Protein AF-A0A1V9U8N7-F1 (afdb_monomer)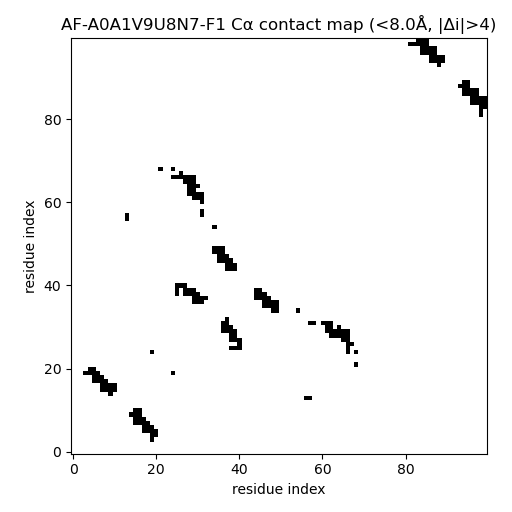

Radius of gyration: 22.14 Å; Cα contacts (8 Å, |Δi|>4): 116; chains: 1; bounding box: 30×29×74 Å

Nearest PDB structures (foldseek):
  4v96-assembly1_AK  TM=8.134E-01  e=8.395E+00  Lactococcus phage TP901-1
  4v96-assembly1_AQ  TM=8.199E-01  e=8.903E+00  Lactococcus phage TP901-1

pLDDT: mean 76.87, std 12.26, range [39.16, 92.0]

InterPro domains:
  IPR041531 Baseplate upper protein, immunoglobulin like domain [PF18667] (2-50)

Solvent-accessible surface area (backbone atoms only — not comparable to full-atom values): 6782 Å² total; per-residue (Å²): 140,79,92,74,77,65,50,78,45,72,81,51,100,88,43,73,49,76,48,62,58,75,93,72,67,60,92,32,58,35,38,58,53,98,79,28,40,36,39,56,53,94,96,44,73,48,76,49,77,68,70,97,60,90,52,70,64,54,60,74,44,47,64,72,51,74,55,77,86,68,93,81,79,70,98,61,87,68,82,64,72,82,70,60,66,42,80,42,81,76,52,102,89,44,71,43,82,40,74,115

Secondary structure (DSSP, 8-state):
-----EEEEE-SSS-EEEEE-GGG------EEETTEEEEEETTEEEEEE--SS--HHHHHTTT-------SS----------SSEEEEEEETTEEEEEE-

Organism: NCBI:txid1624

Sequence (100 aa):
TKLVPCEAEYTDNNSIVVRISRNFYMNAKPYYKYGDWYLSSGNKTIKISLGNVDDSAAKAGDGKGSSYLSHSTGYFNYPTAPSDLRAVYVNDTTERLERK

Mean predicted aligned error: 13.02 Å

Structure (mmCIF, N/CA/C/O backbone):
data_AF-A0A1V9U8N7-F1
#
_entry.id   AF-A0A1V9U8N7-F1
#
loop_
_atom_site.group_PDB
_atom_site.id
_atom_site.type_symbol
_atom_site.label_atom_id
_atom_site.label_alt_id
_atom_site.label_comp_id
_atom_site.label_asym_id
_atom_site.label_entity_id
_atom_site.label_seq_id
_atom_site.pdbx_PDB_ins_code
_atom_site.Cartn_x
_atom_site.Cartn_y
_atom_site.Cartn_z
_atom_site.occupancy
_atom_site.B_iso_or_equiv
_atom_site.auth_seq_id
_atom_site.auth_comp_id
_atom_site.auth_asym_id
_atom_site.auth_atom_id
_atom_site.pdbx_PDB_model_num
ATOM 1 N N . THR A 1 1 ? -13.717 -9.602 0.364 1.00 78.81 1 THR A N 1
ATOM 2 C CA . THR A 1 1 ? -12.322 -9.159 0.591 1.00 78.81 1 THR A CA 1
ATOM 3 C C . THR A 1 1 ? -11.378 -10.086 -0.147 1.00 78.81 1 THR A C 1
ATOM 5 O O . THR A 1 1 ? -11.670 -11.273 -0.195 1.00 78.81 1 THR A O 1
ATOM 8 N N . LYS A 1 2 ? -10.296 -9.578 -0.753 1.00 86.88 2 LYS A N 1
ATOM 9 C CA . LYS A 1 2 ? -9.282 -10.383 -1.461 1.00 86.88 2 LYS A CA 1
ATOM 10 C C . LYS A 1 2 ? -7.900 -10.052 -0.900 1.00 86.88 2 LYS A C 1
ATOM 12 O O . LYS A 1 2 ? -7.612 -8.876 -0.698 1.00 86.88 2 LYS A O 1
ATOM 17 N N . LEU A 1 3 ? -7.072 -11.069 -0.659 1.00 87.31 3 LEU A N 1
ATOM 18 C CA . LEU A 1 3 ? -5.675 -10.866 -0.276 1.00 87.31 3 LEU A CA 1
ATOM 19 C C . LEU A 1 3 ? -4.880 -10.374 -1.488 1.00 87.31 3 LEU A C 1
ATOM 21 O O . LEU A 1 3 ? -4.983 -10.938 -2.580 1.00 87.31 3 LEU A O 1
ATOM 25 N N . VAL A 1 4 ? -4.118 -9.303 -1.289 1.00 84.62 4 VAL A N 1
ATOM 26 C CA . VAL A 1 4 ? -3.251 -8.714 -2.310 1.00 84.62 4 VAL A CA 1
ATOM 27 C C . VAL A 1 4 ? -1.816 -9.094 -1.959 1.00 84.62 4 VAL A C 1
ATOM 29 O O . VAL A 1 4 ? -1.369 -8.729 -0.874 1.00 84.62 4 VAL A O 1
ATOM 32 N N . PRO A 1 5 ? -1.096 -9.822 -2.831 1.00 85.56 5 PRO A N 1
ATOM 33 C CA . PRO A 1 5 ? 0.329 -10.050 -2.642 1.00 85.56 5 PRO A CA 1
ATOM 34 C C . PRO A 1 5 ? 1.070 -8.715 -2.551 1.00 85.56 5 PRO A C 1
ATOM 36 O O . PRO A 1 5 ? 0.835 -7.813 -3.363 1.00 85.56 5 PRO A O 1
ATOM 39 N N . CYS A 1 6 ? 1.952 -8.597 -1.567 1.00 85.12 6 CYS A N 1
ATOM 40 C CA . CYS A 1 6 ? 2.735 -7.398 -1.322 1.00 85.12 6 CYS A CA 1
ATOM 41 C C . CYS A 1 6 ? 4.147 -7.758 -0.871 1.00 85.12 6 CYS A C 1
ATOM 43 O O . CYS A 1 6 ? 4.361 -8.799 -0.249 1.00 85.12 6 CYS A O 1
ATOM 45 N N . GLU A 1 7 ? 5.082 -6.855 -1.126 1.00 85.50 7 GLU A N 1
ATOM 46 C CA . GLU A 1 7 ? 6.403 -6.875 -0.510 1.00 85.50 7 GLU A CA 1
ATOM 47 C C . GLU A 1 7 ? 6.422 -5.835 0.606 1.00 85.50 7 GLU A C 1
ATOM 49 O O . GLU A 1 7 ? 5.975 -4.702 0.416 1.00 85.50 7 GLU A O 1
ATOM 54 N N . ALA A 1 8 ? 6.923 -6.229 1.769 1.00 82.88 8 ALA A N 1
ATOM 55 C CA . ALA A 1 8 ? 7.086 -5.359 2.920 1.00 82.88 8 ALA A CA 1
ATOM 56 C C . ALA A 1 8 ? 8.578 -5.212 3.219 1.00 82.88 8 ALA A C 1
ATOM 58 O O . ALA A 1 8 ? 9.273 -6.208 3.405 1.00 82.88 8 ALA A O 1
ATOM 59 N N . GLU A 1 9 ? 9.057 -3.974 3.271 1.00 81.94 9 GLU A N 1
ATOM 60 C CA . GLU A 1 9 ? 10.426 -3.641 3.656 1.00 81.94 9 GLU A CA 1
ATOM 61 C C . GLU A 1 9 ? 10.396 -2.702 4.860 1.00 81.94 9 GLU A C 1
ATOM 63 O O . GLU A 1 9 ? 9.773 -1.642 4.811 1.00 81.94 9 GLU A O 1
ATOM 68 N N . TYR A 1 10 ? 11.071 -3.089 5.938 1.00 76.69 10 TYR A N 1
ATOM 69 C CA . TYR A 1 10 ? 11.254 -2.247 7.116 1.00 76.69 10 TYR A CA 1
ATOM 70 C C . TYR A 1 10 ? 12.515 -1.414 6.911 1.00 76.69 10 TYR A C 1
ATOM 72 O O . TYR A 1 10 ? 13.623 -1.945 6.960 1.00 76.69 10 TYR A O 1
ATOM 80 N N . THR A 1 11 ? 12.347 -0.126 6.615 1.00 74.62 11 THR A N 1
ATOM 81 C CA . THR A 1 11 ? 13.478 0.769 6.317 1.00 74.62 11 THR A CA 1
ATOM 82 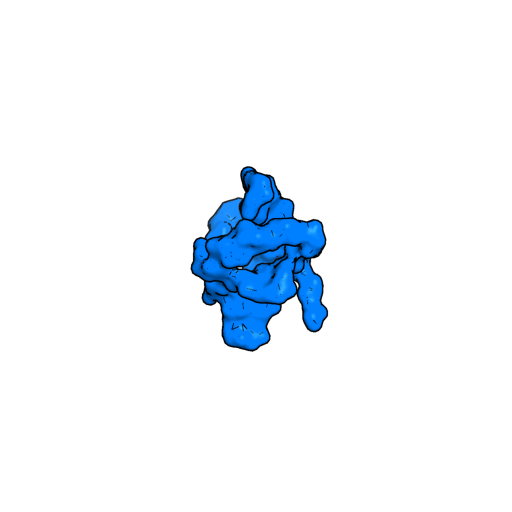C C . THR A 1 11 ? 14.164 1.267 7.584 1.00 74.62 11 THR A C 1
ATOM 84 O O . THR A 1 11 ? 15.352 1.573 7.564 1.00 74.62 11 THR A O 1
ATOM 87 N N . ASP A 1 12 ? 13.419 1.345 8.686 1.00 77.06 12 ASP A N 1
ATOM 88 C CA . ASP A 1 12 ? 13.907 1.657 10.026 1.00 77.06 12 ASP A CA 1
ATOM 89 C C . ASP A 1 12 ? 12.953 1.059 11.082 1.00 77.06 12 ASP A C 1
ATOM 91 O O . ASP A 1 12 ? 12.006 0.347 10.745 1.00 77.06 12 ASP A O 1
ATOM 95 N N . ASN A 1 13 ? 13.199 1.342 12.365 1.00 73.88 1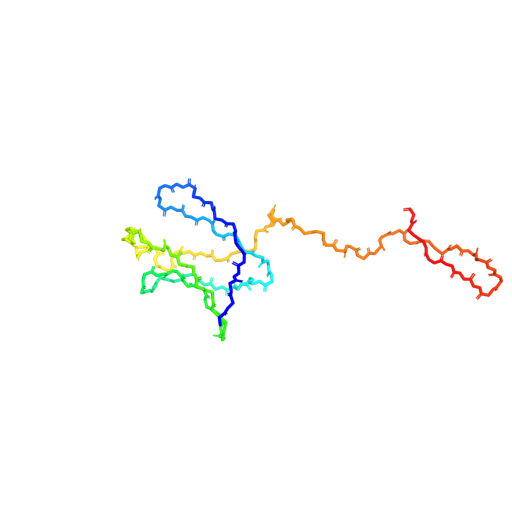3 ASN A N 1
ATOM 96 C CA . ASN A 1 13 ? 12.423 0.783 13.478 1.00 73.88 13 ASN A CA 1
ATOM 97 C C . ASN A 1 13 ? 10.943 1.214 13.505 1.00 73.88 13 ASN A C 1
ATOM 99 O O . ASN A 1 13 ? 10.149 0.572 14.184 1.00 73.88 13 ASN A O 1
ATOM 103 N N . ASN A 1 14 ? 10.576 2.288 12.803 1.00 74.50 14 ASN A N 1
ATOM 104 C CA . ASN A 1 14 ? 9.249 2.905 12.842 1.00 74.50 14 ASN A CA 1
ATOM 105 C C . ASN A 1 14 ? 8.604 3.070 11.454 1.00 74.50 14 ASN A C 1
ATOM 107 O O . ASN A 1 14 ? 7.456 3.511 11.366 1.00 74.50 14 ASN A O 1
ATOM 111 N N . SER A 1 15 ? 9.315 2.726 10.380 1.00 73.62 15 SER A N 1
ATOM 112 C CA . SER A 1 15 ? 8.871 2.921 9.002 1.00 73.62 15 SER A CA 1
ATOM 113 C C . SER A 1 15 ? 8.841 1.608 8.232 1.00 73.62 15 SER A C 1
ATOM 115 O O . SER A 1 15 ? 9.776 0.806 8.260 1.00 73.62 15 SER A O 1
ATOM 117 N N . ILE A 1 16 ? 7.766 1.425 7.472 1.00 75.75 16 ILE A N 1
ATOM 118 C CA . ILE A 1 16 ? 7.581 0.306 6.555 1.00 75.75 16 ILE A CA 1
ATOM 119 C C . ILE A 1 16 ? 7.223 0.837 5.171 1.00 75.75 16 ILE A C 1
ATOM 121 O O . ILE A 1 16 ? 6.386 1.728 5.017 1.00 75.75 16 ILE A O 1
ATOM 125 N N . VAL A 1 17 ? 7.830 0.252 4.148 1.00 82.25 17 VAL A N 1
ATOM 126 C CA . VAL A 1 17 ? 7.462 0.441 2.750 1.00 82.25 17 VAL A CA 1
ATOM 127 C C . VAL A 1 17 ? 6.712 -0.803 2.295 1.00 82.25 17 VAL A C 1
ATOM 129 O O . VAL A 1 17 ? 7.273 -1.895 2.234 1.00 82.25 17 VAL A O 1
ATOM 132 N N . VAL A 1 18 ? 5.432 -0.635 1.962 1.00 83.94 18 VAL A N 1
ATOM 133 C CA . VAL A 1 18 ? 4.588 -1.705 1.416 1.00 83.94 18 VAL A CA 1
ATOM 134 C C . VAL A 1 18 ? 4.432 -1.497 -0.084 1.00 83.94 18 VAL A C 1
ATOM 136 O O . VAL A 1 18 ? 3.828 -0.519 -0.529 1.00 83.94 18 VAL A O 1
ATOM 139 N N . ARG A 1 19 ? 4.967 -2.426 -0.877 1.00 86.62 19 ARG A N 1
ATOM 140 C CA . ARG A 1 19 ? 4.861 -2.425 -2.339 1.00 86.62 19 ARG A CA 1
ATOM 141 C C . ARG A 1 19 ? 3.768 -3.393 -2.765 1.00 86.62 19 ARG A C 1
ATOM 143 O O . ARG A 1 19 ? 3.776 -4.565 -2.401 1.00 86.62 19 ARG A O 1
ATOM 150 N N . ILE A 1 20 ? 2.824 -2.895 -3.554 1.00 83.81 20 ILE A N 1
ATOM 151 C CA . ILE A 1 20 ? 1.710 -3.663 -4.118 1.00 83.81 20 ILE A CA 1
ATOM 152 C C . ILE A 1 20 ? 1.730 -3.552 -5.640 1.00 83.81 20 ILE A C 1
ATOM 154 O O . ILE A 1 20 ? 2.236 -2.575 -6.195 1.00 83.81 20 ILE A O 1
ATOM 158 N N . SER A 1 21 ? 1.150 -4.535 -6.331 1.00 82.88 21 SER A N 1
ATOM 159 C CA . SER A 1 21 ? 1.029 -4.476 -7.792 1.00 82.88 21 SER A CA 1
ATOM 160 C C . SER A 1 21 ? 0.296 -3.205 -8.238 1.00 82.88 21 SER A C 1
ATOM 162 O O . SER A 1 21 ? -0.715 -2.813 -7.649 1.00 82.88 21 SER A O 1
ATOM 164 N N . ARG A 1 22 ? 0.767 -2.598 -9.336 1.00 78.50 22 ARG A N 1
ATOM 165 C CA . ARG A 1 22 ? 0.209 -1.366 -9.921 1.00 78.50 22 ARG A CA 1
ATOM 166 C C . ARG A 1 22 ? -1.287 -1.459 -10.235 1.00 78.50 22 ARG A C 1
ATOM 168 O O . ARG A 1 22 ? -1.971 -0.443 -10.207 1.00 78.50 22 ARG A O 1
ATOM 175 N N . ASN A 1 23 ? -1.812 -2.664 -10.462 1.00 82.94 23 ASN A N 1
ATOM 176 C CA . ASN A 1 23 ? -3.247 -2.901 -10.666 1.00 82.94 23 ASN A CA 1
ATOM 177 C C . ASN A 1 23 ? -4.109 -2.496 -9.455 1.00 82.94 23 ASN A C 1
ATOM 179 O O . ASN A 1 23 ? -5.314 -2.293 -9.594 1.00 82.94 23 ASN A O 1
ATOM 183 N N . PHE A 1 24 ? -3.496 -2.374 -8.277 1.00 82.44 24 PHE A N 1
ATOM 184 C CA . PHE A 1 24 ? -4.125 -1.945 -7.030 1.00 82.44 24 PHE A CA 1
ATOM 185 C C . PHE A 1 24 ? -3.755 -0.508 -6.640 1.00 82.44 24 PHE A C 1
ATOM 187 O O . PHE A 1 24 ? -4.090 -0.072 -5.540 1.00 82.44 24 PHE A O 1
ATOM 194 N N . TYR A 1 25 ? -3.072 0.236 -7.519 1.00 83.06 25 TYR A N 1
ATOM 195 C CA . TYR A 1 25 ? -2.734 1.630 -7.257 1.00 83.06 25 TYR A CA 1
ATOM 196 C C . TYR A 1 25 ? -3.999 2.466 -7.037 1.00 83.06 25 TYR A C 1
ATOM 198 O O . TYR A 1 25 ? -4.958 2.407 -7.809 1.00 83.06 25 TYR A O 1
ATOM 206 N N . MET A 1 26 ? -3.968 3.279 -5.987 1.00 82.94 26 MET A N 1
ATOM 207 C CA . MET A 1 26 ? -4.967 4.297 -5.697 1.00 82.94 26 MET A CA 1
ATOM 208 C C . MET A 1 26 ? -4.237 5.593 -5.397 1.00 82.94 26 MET A C 1
ATOM 210 O O . MET A 1 26 ? -3.299 5.587 -4.609 1.00 82.94 26 MET A O 1
ATOM 214 N N . ASN A 1 27 ? -4.679 6.691 -6.005 1.00 83.12 27 ASN A N 1
ATOM 215 C CA . ASN A 1 27 ? -4.193 8.021 -5.668 1.00 83.12 27 ASN A CA 1
ATOM 216 C C . ASN A 1 27 ? -4.968 8.536 -4.448 1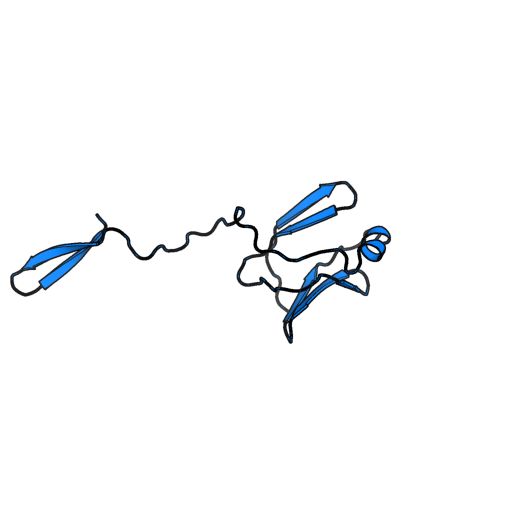.00 83.12 27 ASN A C 1
ATOM 218 O O . ASN A 1 27 ? -5.999 9.193 -4.593 1.00 83.12 27 ASN A O 1
ATOM 222 N N . ALA A 1 28 ? -4.529 8.150 -3.253 1.00 83.00 28 ALA A N 1
ATOM 223 C CA . ALA A 1 28 ? -5.176 8.519 -2.002 1.00 83.00 28 ALA A CA 1
ATOM 224 C C . ALA A 1 28 ? -4.142 8.733 -0.892 1.00 83.00 28 ALA A C 1
ATOM 226 O O . ALA A 1 28 ? -3.003 8.275 -0.965 1.00 83.00 28 ALA A O 1
ATOM 227 N N . LYS A 1 29 ? -4.535 9.440 0.166 1.00 83.00 29 LYS A N 1
ATOM 228 C CA . LYS A 1 29 ? -3.695 9.536 1.361 1.00 83.00 29 LYS A CA 1
ATOM 229 C C . LYS A 1 29 ? -3.956 8.324 2.254 1.00 83.00 29 LYS A C 1
ATOM 231 O O . LYS A 1 29 ? -5.127 8.031 2.513 1.00 83.00 29 LYS A O 1
ATOM 236 N N . PRO A 1 30 ? -2.911 7.613 2.710 1.00 84.56 30 PRO A N 1
ATOM 237 C CA . PRO A 1 30 ? -3.086 6.589 3.720 1.00 84.56 30 PRO A CA 1
ATOM 238 C C . PRO A 1 30 ? -3.545 7.227 5.036 1.00 84.56 30 PRO A C 1
ATOM 240 O O . PRO A 1 30 ? -3.096 8.319 5.391 1.00 84.56 30 PRO A O 1
ATOM 243 N N . TYR A 1 31 ? -4.436 6.544 5.746 1.00 85.12 31 TYR A N 1
ATOM 244 C CA . TYR A 1 31 ? -4.940 6.967 7.051 1.00 85.12 31 TYR A CA 1
ATOM 245 C C . TYR A 1 31 ? -4.967 5.800 8.034 1.00 85.12 31 TYR A C 1
ATOM 247 O O . TYR A 1 31 ? -5.122 4.639 7.644 1.00 85.12 31 TYR A O 1
ATOM 255 N N . TYR A 1 32 ? -4.813 6.121 9.311 1.00 85.38 32 TYR A N 1
ATOM 256 C CA . TYR A 1 32 ? -4.757 5.155 10.394 1.00 85.38 32 TYR A CA 1
ATOM 257 C C . TYR A 1 32 ? -6.122 5.017 11.069 1.00 85.38 32 TYR A C 1
ATOM 259 O O . TYR A 1 32 ? -6.761 6.010 11.417 1.00 85.38 32 TYR A O 1
ATOM 267 N N . LYS A 1 33 ? -6.605 3.787 11.268 1.00 85.31 33 LYS A N 1
ATOM 268 C CA . LYS A 1 33 ? -7.877 3.555 11.969 1.00 85.31 33 LYS A CA 1
ATOM 269 C C . LYS A 1 33 ? -7.910 2.173 12.614 1.00 85.31 33 LYS A C 1
ATOM 271 O O . LYS A 1 33 ? -7.518 1.200 11.996 1.00 85.31 33 LYS A O 1
ATOM 276 N N . TYR A 1 34 ? -8.444 2.047 13.826 1.00 86.19 34 TYR A N 1
ATOM 277 C CA . TYR A 1 34 ? -8.732 0.739 14.445 1.00 86.19 34 TYR A CA 1
ATOM 278 C C . TYR A 1 34 ? -7.577 -0.294 14.414 1.00 86.19 34 TYR A C 1
ATOM 280 O O . TYR A 1 34 ? -7.841 -1.473 14.198 1.00 86.19 34 TYR A O 1
ATOM 288 N N . GLY A 1 35 ? -6.316 0.114 14.599 1.00 84.38 35 GLY A N 1
ATOM 289 C CA . GLY A 1 35 ? -5.188 -0.833 14.609 1.00 84.38 35 GLY A CA 1
ATOM 290 C C . GLY A 1 35 ? -4.526 -1.092 13.245 1.00 84.38 35 GLY A C 1
ATOM 291 O O . GLY A 1 35 ? -3.559 -1.843 13.167 1.00 84.38 35 GLY A O 1
ATOM 292 N N . ASP A 1 36 ? -5.044 -0.515 12.157 1.00 88.31 36 ASP A N 1
ATOM 293 C CA . ASP A 1 36 ? -4.602 -0.812 10.791 1.00 88.31 36 ASP A CA 1
ATOM 294 C C . ASP A 1 36 ? -4.404 0.473 9.961 1.00 88.31 36 ASP A C 1
ATOM 296 O O . ASP A 1 36 ? -5.011 1.521 10.215 1.00 88.31 36 ASP A O 1
ATOM 300 N N . TRP A 1 37 ? -3.606 0.364 8.896 1.00 87.56 37 TRP A N 1
ATOM 301 C CA . TRP A 1 37 ? -3.505 1.387 7.855 1.00 87.56 37 TRP A CA 1
ATOM 302 C C . TRP A 1 37 ? -4.499 1.129 6.730 1.00 87.56 37 TRP A C 1
ATOM 304 O O . TRP A 1 37 ? -4.709 -0.007 6.302 1.00 87.56 37 TRP A O 1
ATOM 314 N N . TYR A 1 38 ? -5.066 2.202 6.194 1.00 89.38 38 TYR A N 1
ATOM 315 C CA . TYR A 1 38 ? -6.024 2.143 5.102 1.00 89.38 38 TYR A CA 1
ATOM 316 C C . TYR A 1 38 ? -5.639 3.097 3.988 1.00 89.38 38 TYR A C 1
ATOM 318 O O . TYR A 1 38 ? -5.149 4.196 4.227 1.00 89.38 38 TYR A O 1
ATOM 326 N N . LEU A 1 39 ? -5.945 2.693 2.763 1.00 89.50 39 LEU A N 1
ATOM 327 C CA . LEU A 1 39 ? -5.905 3.536 1.580 1.00 89.50 39 LEU A CA 1
ATOM 328 C C . LEU A 1 39 ? -7.255 3.403 0.879 1.00 89.50 39 LEU A C 1
ATOM 330 O O . LEU A 1 39 ? -7.595 2.309 0.429 1.00 89.50 39 LEU A O 1
ATOM 334 N N . SER A 1 40 ? -8.029 4.486 0.805 1.00 88.69 40 SER A N 1
ATOM 335 C CA . SER A 1 40 ? -9.391 4.457 0.254 1.00 88.69 40 SER A CA 1
ATOM 336 C C . SER A 1 40 ? -9.568 5.469 -0.872 1.00 88.69 40 SER A C 1
ATOM 338 O O . SER A 1 40 ? -9.163 6.622 -0.748 1.00 88.69 40 SER A O 1
ATOM 340 N N . SER A 1 41 ? -10.208 5.045 -1.961 1.00 85.88 41 SER A N 1
ATOM 341 C CA . SER A 1 41 ? -10.593 5.895 -3.088 1.00 85.88 41 SER A CA 1
ATOM 342 C C . SER A 1 41 ? -11.953 5.447 -3.628 1.00 85.88 41 SER A C 1
ATOM 344 O O . SER A 1 41 ? -12.098 4.333 -4.138 1.00 85.88 41 SER A O 1
ATOM 346 N N . GLY A 1 42 ? -12.972 6.298 -3.477 1.00 87.19 42 GLY A N 1
ATOM 347 C CA . GLY A 1 42 ? -14.353 5.960 -3.828 1.00 87.19 42 GLY A CA 1
ATOM 348 C C . GLY A 1 42 ? -14.848 4.724 -3.070 1.00 87.19 42 GLY A C 1
ATOM 349 O O . GLY A 1 42 ? -14.881 4.713 -1.844 1.00 87.19 42 GLY A O 1
ATOM 350 N N . ASN A 1 43 ? -15.216 3.674 -3.807 1.00 88.69 43 ASN A N 1
ATOM 351 C CA . ASN A 1 43 ? -15.694 2.397 -3.265 1.00 88.69 43 ASN A CA 1
ATOM 352 C 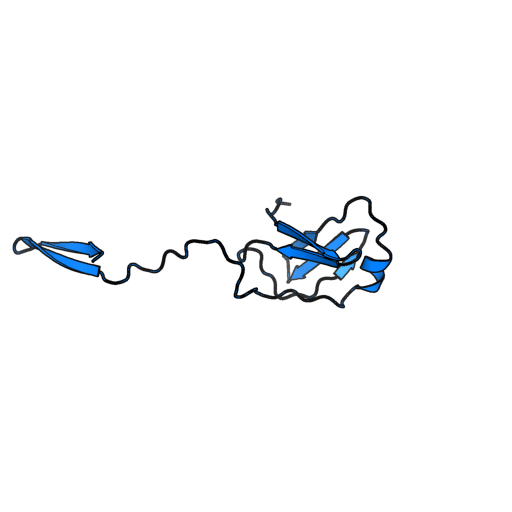C . ASN A 1 43 ? -14.586 1.344 -3.057 1.00 88.69 43 ASN A C 1
ATOM 354 O O . ASN A 1 43 ? -14.892 0.193 -2.741 1.00 88.69 43 ASN A O 1
ATOM 358 N N . LYS A 1 44 ? -13.313 1.700 -3.272 1.00 88.69 44 LYS A N 1
ATOM 359 C CA . LYS A 1 44 ? -12.168 0.796 -3.116 1.00 88.69 44 LYS A CA 1
ATOM 360 C C . LYS A 1 44 ? -11.388 1.148 -1.858 1.00 88.69 44 LYS A C 1
ATOM 362 O O . LYS A 1 44 ? -11.054 2.311 -1.645 1.00 88.69 44 LYS A O 1
ATOM 367 N N . THR A 1 45 ? -11.040 0.128 -1.080 1.00 91.75 45 THR A N 1
ATOM 368 C CA . THR A 1 45 ? -10.207 0.261 0.117 1.00 91.75 45 THR A CA 1
ATOM 369 C C . THR A 1 45 ? -9.187 -0.866 0.161 1.00 91.75 45 THR A C 1
ATOM 371 O O . THR A 1 45 ? -9.536 -2.036 -0.003 1.00 91.75 45 THR A O 1
ATOM 374 N N . ILE A 1 46 ? -7.930 -0.514 0.414 1.00 90.25 46 ILE A N 1
ATOM 375 C CA . ILE A 1 46 ? -6.874 -1.445 0.803 1.00 90.25 46 ILE A CA 1
ATOM 376 C C . ILE A 1 46 ? -6.646 -1.269 2.294 1.00 90.25 46 ILE A C 1
ATOM 378 O O . ILE A 1 46 ? -6.510 -0.146 2.773 1.00 90.25 46 ILE A O 1
ATOM 382 N N . LYS A 1 47 ? -6.602 -2.393 3.004 1.00 92.00 47 LYS A N 1
ATOM 383 C CA . LYS A 1 47 ? -6.226 -2.465 4.410 1.00 92.00 47 LYS A CA 1
ATOM 384 C C . LYS A 1 47 ? -4.849 -3.106 4.507 1.00 92.00 47 LYS A C 1
ATOM 386 O O . LYS A 1 47 ? -4.641 -4.180 3.946 1.00 92.00 47 LYS A O 1
ATOM 391 N N . ILE A 1 48 ? -3.943 -2.454 5.216 1.00 88.38 48 ILE A N 1
ATOM 392 C CA . ILE A 1 48 ? -2.617 -2.958 5.556 1.00 88.38 48 ILE A CA 1
ATOM 393 C C . ILE A 1 48 ? -2.655 -3.239 7.050 1.00 88.38 48 ILE A C 1
ATOM 395 O O . ILE A 1 48 ? -2.688 -2.314 7.864 1.00 88.38 48 ILE A O 1
ATOM 399 N N . SER A 1 49 ? -2.705 -4.525 7.391 1.00 88.06 49 SER A N 1
ATOM 400 C CA . SER A 1 49 ? -2.728 -4.935 8.787 1.00 88.06 49 SER A CA 1
ATOM 401 C C . SER A 1 49 ? -1.331 -5.007 9.364 1.00 88.06 49 SER A C 1
ATOM 403 O O . SER A 1 49 ? -0.465 -5.676 8.809 1.00 88.06 49 SER A O 1
ATOM 405 N N . LEU A 1 50 ? -1.138 -4.316 10.486 1.00 77.31 50 LEU A N 1
ATOM 406 C CA . LEU A 1 50 ? 0.144 -4.254 11.184 1.00 77.31 50 LEU A CA 1
ATOM 407 C C . LEU A 1 50 ? 0.374 -5.463 12.103 1.00 77.31 50 LEU A C 1
ATOM 409 O O . LEU A 1 50 ? 1.503 -5.729 12.505 1.00 77.31 50 LEU A O 1
ATOM 413 N N . GLY A 1 51 ? -0.683 -6.220 12.409 1.00 79.94 51 GLY A N 1
ATOM 414 C CA . GLY A 1 51 ? -0.618 -7.308 13.380 1.00 79.94 51 GLY A CA 1
ATOM 415 C C . GLY A 1 51 ? -0.509 -6.771 14.807 1.00 79.94 51 GLY A C 1
ATOM 416 O O . GLY A 1 51 ? -1.053 -5.715 15.117 1.00 79.94 51 GLY A O 1
ATOM 417 N N . ASN A 1 52 ? 0.163 -7.515 15.686 1.00 79.88 52 ASN A N 1
ATOM 418 C CA . ASN A 1 52 ? 0.339 -7.121 17.082 1.00 79.88 52 ASN A CA 1
ATOM 419 C C . ASN A 1 52 ? 1.644 -6.328 17.253 1.00 79.88 52 ASN A C 1
ATOM 421 O O . ASN A 1 52 ? 2.692 -6.911 17.534 1.00 79.88 52 ASN A O 1
ATOM 425 N N . VAL A 1 53 ? 1.577 -5.016 17.039 1.00 76.69 53 VAL A N 1
ATOM 426 C CA . VAL A 1 53 ? 2.700 -4.078 17.194 1.00 76.69 53 VAL A CA 1
ATOM 427 C C . VAL A 1 53 ? 2.274 -2.882 18.047 1.00 76.69 53 VAL A C 1
ATOM 429 O O . VAL A 1 53 ? 1.086 -2.570 18.110 1.00 76.69 53 VAL A O 1
ATOM 432 N N . ASP A 1 54 ? 3.232 -2.203 18.685 1.00 79.06 54 ASP A N 1
ATOM 433 C CA . ASP A 1 54 ? 2.981 -0.886 19.284 1.00 79.06 54 ASP A CA 1
ATOM 434 C C . ASP A 1 54 ? 2.704 0.123 18.162 1.00 79.06 54 ASP A C 1
ATOM 436 O O . ASP A 1 54 ? 3.584 0.481 17.377 1.00 79.06 54 ASP A O 1
ATOM 440 N N . ASP A 1 55 ? 1.448 0.545 18.059 1.00 76.56 55 ASP A N 1
ATOM 441 C CA . ASP A 1 55 ? 0.946 1.394 16.988 1.00 76.56 55 ASP A CA 1
ATOM 442 C C . ASP A 1 55 ? 0.989 2.893 17.319 1.00 76.56 55 ASP A C 1
ATOM 444 O O . ASP A 1 55 ? 0.510 3.719 16.534 1.00 76.56 55 ASP A O 1
ATOM 448 N N . SER A 1 56 ? 1.598 3.274 18.446 1.00 78.88 56 SER A N 1
ATOM 449 C CA . SER A 1 56 ? 1.671 4.666 18.903 1.00 78.88 56 SER A CA 1
ATOM 450 C C . SER A 1 56 ? 2.301 5.584 17.848 1.00 78.88 56 SER A C 1
ATOM 452 O O . SER A 1 56 ? 1.802 6.683 17.583 1.00 78.88 56 SER A O 1
ATOM 454 N N . ALA A 1 57 ? 3.360 5.110 17.183 1.00 71.31 57 ALA A N 1
ATOM 455 C CA . ALA A 1 57 ? 4.014 5.827 16.090 1.00 71.31 57 ALA A CA 1
ATOM 456 C C . ALA A 1 57 ? 3.145 5.875 14.820 1.00 71.31 57 ALA A C 1
ATOM 458 O O . ALA A 1 57 ? 3.068 6.918 14.166 1.00 71.31 57 ALA A O 1
ATOM 459 N N . ALA A 1 58 ? 2.434 4.787 14.502 1.00 69.62 58 ALA A N 1
ATOM 460 C CA . ALA A 1 58 ? 1.523 4.738 13.359 1.00 69.62 58 ALA A CA 1
ATOM 461 C C . ALA A 1 58 ? 0.385 5.759 13.513 1.00 69.62 58 ALA A C 1
ATOM 463 O O . ALA A 1 58 ? 0.100 6.527 12.594 1.00 69.62 58 ALA A O 1
ATOM 464 N N . LYS A 1 59 ? -0.180 5.864 14.719 1.00 76.19 59 LYS A N 1
ATOM 465 C CA . LYS A 1 59 ? -1.192 6.867 15.064 1.00 76.19 59 LYS A CA 1
ATOM 466 C C . LYS A 1 59 ? -0.675 8.302 14.916 1.00 76.19 59 LYS A C 1
ATOM 468 O O . LYS A 1 59 ? -1.403 9.167 14.438 1.00 76.19 59 LYS A O 1
ATOM 473 N N . ALA A 1 60 ? 0.581 8.566 15.280 1.00 76.81 60 ALA A N 1
ATOM 474 C CA . ALA A 1 60 ? 1.205 9.885 15.115 1.00 76.81 60 ALA A CA 1
ATOM 475 C C . ALA A 1 60 ? 1.499 10.253 13.643 1.00 76.81 60 ALA A C 1
ATOM 477 O O . ALA A 1 60 ? 1.639 11.440 13.304 1.00 76.81 60 ALA A O 1
ATOM 478 N N . GLY A 1 61 ? 1.610 9.239 12.780 1.00 70.25 61 GLY A N 1
ATOM 479 C CA . GLY A 1 61 ? 1.807 9.352 11.337 1.00 70.25 61 GLY A CA 1
ATOM 480 C C . GLY A 1 61 ? 0.519 9.504 10.523 1.00 70.25 61 GLY A C 1
ATOM 481 O O . GLY A 1 61 ? 0.605 9.647 9.302 1.00 70.25 61 GLY A O 1
ATOM 482 N N . ASP A 1 62 ? -0.660 9.461 11.155 1.00 75.94 62 ASP A N 1
ATOM 483 C CA . ASP A 1 62 ? -1.948 9.520 10.457 1.00 75.94 62 ASP A CA 1
ATOM 484 C C . ASP A 1 62 ? -2.041 10.744 9.529 1.00 75.94 62 ASP A C 1
ATOM 486 O O . ASP A 1 62 ? -1.708 11.872 9.900 1.00 75.94 62 ASP A O 1
ATOM 490 N N . GLY A 1 63 ? -2.434 10.504 8.276 1.00 66.06 63 GLY A N 1
ATOM 491 C CA . GLY A 1 63 ? -2.546 11.524 7.233 1.00 66.06 63 GLY A CA 1
ATOM 492 C C . GLY A 1 63 ? -1.225 12.114 6.712 1.00 66.06 63 GLY A C 1
ATOM 493 O O . GLY A 1 63 ? -1.271 12.945 5.800 1.00 66.06 63 GLY A O 1
ATOM 494 N N . LYS A 1 64 ? -0.059 11.702 7.237 1.00 69.81 64 LYS A N 1
ATOM 495 C CA . LYS A 1 64 ? 1.269 12.217 6.833 1.00 69.81 64 LYS A CA 1
ATOM 496 C C . LYS A 1 64 ? 1.945 11.409 5.719 1.00 69.81 64 LYS A C 1
ATOM 498 O O . LYS A 1 64 ? 2.978 11.829 5.207 1.00 69.81 64 LYS A O 1
ATOM 503 N N . GLY A 1 65 ? 1.372 10.272 5.324 1.00 68.56 65 GLY A N 1
ATOM 504 C CA . GLY A 1 65 ? 1.879 9.445 4.228 1.00 68.56 65 GLY A CA 1
ATOM 505 C C . GLY A 1 65 ? 1.362 9.865 2.849 1.00 68.56 65 GLY A C 1
ATOM 506 O O . GLY A 1 65 ? 0.481 10.713 2.702 1.00 68.56 65 GLY A O 1
ATOM 507 N N . SER A 1 66 ? 1.900 9.248 1.800 1.00 66.19 66 SER A N 1
ATOM 508 C CA . SER A 1 66 ? 1.423 9.417 0.424 1.00 66.19 66 SER A CA 1
ATOM 509 C C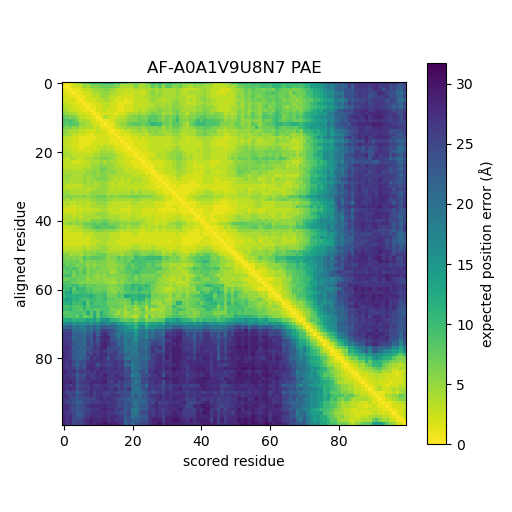 . SER A 1 66 ? 1.584 8.119 -0.355 1.00 66.19 66 SER A C 1
ATOM 511 O O . SER A 1 66 ? 2.600 7.440 -0.232 1.00 66.19 66 SER A O 1
ATOM 513 N N . SER A 1 67 ? 0.592 7.776 -1.174 1.00 67.56 67 SER A N 1
ATOM 514 C CA . SER A 1 67 ? 0.729 6.725 -2.183 1.00 67.56 67 SER A CA 1
ATOM 515 C C . SER A 1 67 ? 1.321 7.315 -3.461 1.00 67.56 67 SER A C 1
ATOM 517 O O . SER A 1 67 ? 0.816 8.324 -3.956 1.00 67.56 67 SER A O 1
ATOM 519 N N . TYR A 1 68 ? 2.323 6.671 -4.049 1.00 68.06 68 TYR A N 1
ATOM 520 C CA . TYR A 1 68 ? 2.893 7.094 -5.327 1.00 68.06 68 TYR A CA 1
ATOM 521 C C . TYR A 1 68 ? 3.193 5.891 -6.221 1.00 68.06 68 TYR A C 1
ATOM 523 O O . TYR A 1 68 ? 3.356 4.765 -5.753 1.00 68.06 68 TYR A O 1
ATOM 531 N N . LEU A 1 69 ? 3.247 6.131 -7.531 1.00 69.81 69 LEU A N 1
ATOM 532 C CA . LEU A 1 69 ? 3.752 5.152 -8.484 1.00 69.81 69 LEU A CA 1
ATOM 533 C C . LEU A 1 69 ? 5.279 5.213 -8.461 1.00 69.81 69 LEU A C 1
ATOM 535 O O . LEU A 1 69 ? 5.868 6.212 -8.867 1.00 69.81 69 LEU A O 1
ATOM 539 N N . SER A 1 70 ? 5.922 4.158 -7.966 1.00 63.12 70 SER A N 1
ATOM 540 C CA . SER A 1 70 ? 7.373 4.020 -8.079 1.00 63.12 70 SER A CA 1
ATOM 541 C C . SER A 1 70 ? 7.746 3.758 -9.541 1.00 63.12 70 SER A C 1
ATOM 543 O O . SER A 1 70 ? 7.239 2.818 -10.154 1.00 63.12 70 SER A O 1
ATOM 545 N N . HIS A 1 71 ? 8.628 4.589 -10.103 1.00 57.12 71 HIS A N 1
ATOM 546 C CA . HIS A 1 71 ? 9.118 4.450 -11.480 1.00 57.12 71 HIS A CA 1
ATOM 547 C C . HIS A 1 71 ? 10.137 3.308 -11.644 1.00 57.12 71 HIS A C 1
ATOM 549 O O . HIS A 1 71 ? 10.444 2.934 -12.771 1.00 57.12 71 HIS A O 1
ATOM 555 N N . SER A 1 72 ? 10.665 2.759 -10.543 1.00 50.78 72 SER A N 1
ATOM 556 C CA . SER A 1 72 ? 11.834 1.868 -10.549 1.00 50.78 72 SER A CA 1
ATOM 557 C C . SER A 1 72 ? 11.583 0.453 -10.024 1.00 50.78 72 SER A C 1
ATOM 559 O O . SER A 1 72 ? 12.441 -0.409 -10.186 1.00 50.78 72 SER A O 1
ATOM 561 N N . THR A 1 73 ? 10.423 0.164 -9.428 1.00 46.78 73 THR A N 1
ATOM 562 C CA . THR A 1 73 ? 10.119 -1.171 -8.882 1.00 46.78 73 THR A CA 1
ATOM 563 C C . THR A 1 7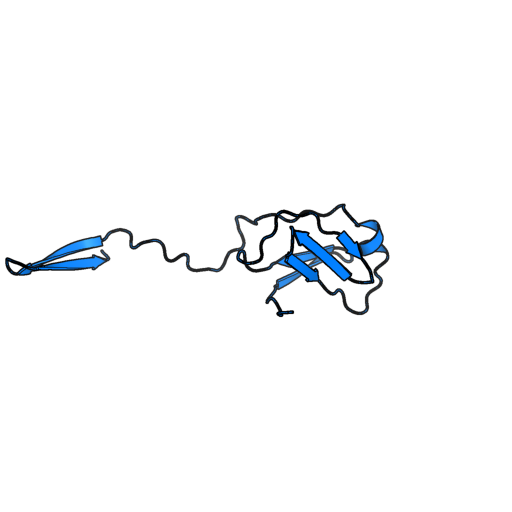3 ? 8.958 -1.792 -9.639 1.00 46.78 73 THR A C 1
ATOM 565 O O . THR A 1 73 ? 7.797 -1.678 -9.246 1.00 46.78 73 THR A O 1
ATOM 568 N N . GLY A 1 74 ? 9.275 -2.420 -10.765 1.00 39.16 74 GLY A N 1
ATOM 569 C CA . GLY A 1 74 ? 8.301 -3.121 -11.585 1.00 39.16 74 GLY A CA 1
ATOM 570 C C . GLY A 1 74 ? 8.938 -4.311 -12.276 1.00 39.16 74 GLY A C 1
ATOM 571 O O . GLY A 1 74 ? 9.296 -4.221 -13.444 1.00 39.16 74 GLY A O 1
ATOM 572 N N . TYR A 1 75 ? 9.043 -5.438 -11.572 1.00 52.12 75 TYR A N 1
ATOM 573 C CA . TYR A 1 75 ? 9.179 -6.730 -12.234 1.00 52.12 75 TYR A CA 1
ATOM 574 C C . TYR A 1 75 ? 7.834 -7.075 -12.872 1.00 52.12 75 TYR A C 1
ATOM 576 O O . TYR A 1 75 ? 7.000 -7.721 -12.256 1.00 52.12 75 TYR A O 1
ATOM 584 N N . PHE A 1 76 ? 7.604 -6.602 -14.094 1.00 44.72 76 PHE A N 1
ATOM 585 C CA . PHE A 1 76 ? 6.624 -7.174 -15.008 1.00 44.72 76 PHE A CA 1
ATOM 586 C C . PHE A 1 76 ? 7.139 -6.969 -16.426 1.00 44.72 76 PHE A C 1
ATOM 588 O O . PHE A 1 76 ? 7.381 -5.838 -16.844 1.00 44.72 76 PHE A O 1
ATOM 595 N N . ASN A 1 77 ? 7.259 -8.078 -17.160 1.00 42.69 77 ASN A N 1
ATOM 596 C CA . ASN A 1 77 ? 7.133 -8.095 -18.610 1.00 42.69 77 ASN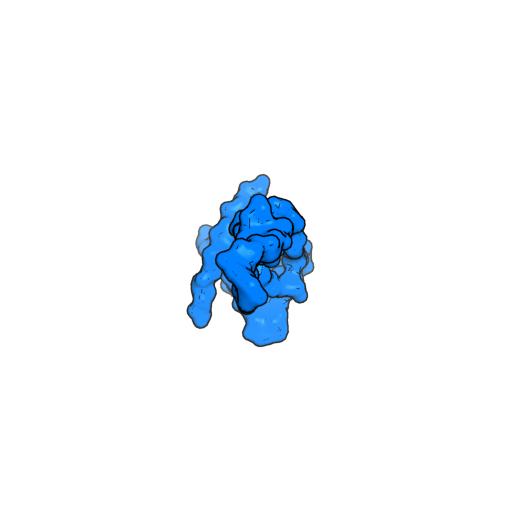 A CA 1
ATOM 597 C C . ASN A 1 77 ? 5.917 -7.236 -18.977 1.00 42.69 77 ASN A C 1
ATOM 599 O O . ASN A 1 77 ? 4.784 -7.709 -18.930 1.00 42.69 77 ASN A O 1
ATOM 603 N N . TYR A 1 78 ? 6.130 -5.969 -19.320 1.00 40.69 78 TYR A N 1
ATOM 604 C CA . TYR A 1 78 ? 5.235 -5.319 -20.254 1.00 40.69 78 TYR A CA 1
ATOM 605 C C . TYR A 1 78 ? 5.378 -6.169 -21.520 1.00 40.69 78 TYR A C 1
ATOM 607 O O . TYR A 1 78 ? 6.506 -6.291 -22.008 1.00 40.69 78 TYR A O 1
ATOM 615 N N . PRO A 1 79 ? 4.328 -6.823 -22.045 1.00 46.78 79 PRO A N 1
ATOM 616 C CA . PRO A 1 79 ? 4.373 -7.212 -23.437 1.00 46.78 79 PRO A CA 1
ATOM 617 C C . PRO A 1 79 ? 4.464 -5.883 -24.184 1.00 46.78 79 PRO A C 1
ATOM 619 O O . PRO A 1 79 ? 3.462 -5.201 -24.397 1.00 46.78 79 PRO A O 1
ATOM 622 N N . THR A 1 80 ? 5.683 -5.436 -24.481 1.00 54.44 80 THR A N 1
ATOM 623 C CA . THR A 1 80 ? 5.877 -4.407 -25.485 1.00 54.44 80 THR A CA 1
ATOM 624 C C . THR A 1 80 ? 5.241 -4.979 -26.737 1.00 54.44 80 THR A C 1
ATOM 626 O O . THR A 1 80 ? 5.480 -6.141 -27.082 1.00 54.44 80 THR A O 1
ATOM 629 N N . ALA A 1 81 ? 4.339 -4.212 -27.358 1.00 62.16 81 ALA A N 1
ATOM 630 C CA . ALA A 1 81 ? 3.821 -4.575 -28.670 1.00 62.16 81 ALA A CA 1
ATOM 631 C C . ALA A 1 81 ? 5.022 -5.004 -29.529 1.00 62.16 81 ALA A C 1
ATOM 633 O O . ALA A 1 81 ? 6.062 -4.346 -29.408 1.00 62.16 81 ALA A O 1
ATOM 634 N N . PRO A 1 82 ? 4.935 -6.106 -30.299 1.00 62.34 82 PRO A N 1
ATOM 635 C CA . PRO A 1 82 ? 6.088 -6.624 -31.020 1.00 62.34 82 PRO A CA 1
ATOM 636 C C . PRO A 1 82 ? 6.762 -5.487 -31.793 1.00 62.34 82 PRO A C 1
ATOM 638 O O . PRO A 1 82 ? 6.163 -4.914 -32.702 1.00 62.34 82 PRO A O 1
ATOM 641 N N . SER A 1 83 ? 7.968 -5.105 -31.374 1.00 68.19 83 SER A N 1
ATOM 642 C CA . SER A 1 83 ? 8.796 -4.177 -32.130 1.00 68.19 83 SER A CA 1
ATOM 643 C C . SER A 1 83 ? 9.518 -4.980 -33.203 1.00 68.19 83 SER A C 1
ATOM 645 O O . SER A 1 83 ? 9.800 -6.165 -33.010 1.00 68.19 83 SER A O 1
ATOM 647 N N . ASP A 1 84 ? 9.787 -4.349 -34.343 1.00 69.19 84 ASP A N 1
ATOM 648 C CA . ASP A 1 84 ? 10.563 -4.961 -35.426 1.00 69.19 84 ASP A CA 1
ATOM 649 C C . ASP A 1 84 ? 9.888 -6.188 -36.062 1.00 69.19 84 ASP A C 1
ATOM 651 O O . ASP A 1 84 ? 10.519 -7.217 -36.312 1.00 69.19 84 ASP A O 1
ATOM 655 N N . LEU A 1 85 ? 8.588 -6.079 -36.353 1.00 73.44 85 LEU A N 1
ATOM 656 C CA . LEU A 1 85 ? 7.917 -7.035 -37.230 1.00 73.44 85 LEU A CA 1
ATOM 657 C C . LEU A 1 85 ? 8.335 -6.798 -38.683 1.00 73.44 85 LEU A C 1
ATOM 659 O O . LEU A 1 85 ? 8.294 -5.668 -39.172 1.00 73.44 85 LEU A O 1
ATOM 663 N N . ARG A 1 86 ? 8.681 -7.872 -39.394 1.00 81.69 86 ARG A N 1
ATOM 664 C CA . ARG A 1 86 ? 8.832 -7.859 -40.853 1.00 81.69 86 ARG A CA 1
ATOM 665 C C . ARG A 1 86 ? 7.808 -8.789 -41.490 1.00 81.69 86 ARG A C 1
ATOM 667 O O . ARG A 1 86 ? 7.557 -9.881 -40.979 1.00 81.69 86 ARG A O 1
ATOM 674 N N . ALA A 1 87 ? 7.250 -8.361 -42.615 1.00 83.06 87 ALA A N 1
ATOM 675 C CA . ALA A 1 87 ? 6.505 -9.246 -43.495 1.00 83.06 87 ALA A CA 1
ATOM 676 C C . ALA A 1 87 ? 7.502 -10.073 -44.317 1.00 83.06 87 ALA A C 1
ATOM 678 O O . ALA A 1 87 ? 8.439 -9.530 -44.906 1.00 83.06 87 ALA A O 1
ATOM 679 N N . VAL A 1 88 ? 7.327 -11.391 -44.316 1.00 85.12 88 VAL A N 1
ATOM 680 C CA . VAL A 1 88 ? 8.075 -12.325 -45.161 1.00 85.12 88 VAL A CA 1
ATOM 681 C C . VAL A 1 88 ? 7.085 -12.973 -46.122 1.00 85.12 88 VAL A C 1
ATOM 683 O O . VAL A 1 88 ? 6.082 -13.541 -45.684 1.00 85.12 88 VAL A O 1
ATOM 686 N N . TYR A 1 89 ? 7.364 -12.889 -47.424 1.00 87.06 89 TYR A N 1
ATOM 687 C CA . TYR A 1 89 ? 6.547 -13.538 -48.447 1.00 87.06 89 TYR A CA 1
ATOM 688 C C . TYR A 1 89 ? 6.585 -15.056 -48.275 1.00 87.06 89 TYR A C 1
ATOM 690 O O . TYR A 1 89 ? 7.658 -15.659 -48.236 1.00 87.06 89 TYR A O 1
ATOM 698 N N . VAL A 1 90 ? 5.404 -15.666 -48.180 1.00 84.44 90 VAL A N 1
ATOM 699 C CA . VAL A 1 90 ? 5.244 -17.126 -48.180 1.00 84.44 90 VAL A CA 1
ATOM 700 C C . VAL A 1 90 ? 4.887 -17.605 -49.589 1.00 84.44 90 VAL A C 1
ATOM 702 O O . VAL A 1 90 ? 5.399 -18.632 -50.027 1.00 84.44 90 VAL A O 1
ATOM 705 N N . ASN A 1 91 ? 4.033 -16.860 -50.301 1.00 87.00 91 ASN A N 1
ATOM 706 C CA . ASN A 1 91 ? 3.707 -17.040 -51.721 1.00 87.00 91 ASN A CA 1
ATOM 707 C C . ASN A 1 91 ? 3.045 -15.769 -52.297 1.00 87.00 91 ASN A C 1
ATOM 709 O O . ASN A 1 91 ? 2.875 -14.784 -51.578 1.00 87.00 91 ASN A O 1
ATOM 713 N N . ASP A 1 92 ? 2.628 -15.822 -53.566 1.00 83.38 92 ASP A N 1
ATOM 714 C CA . ASP A 1 92 ? 2.063 -14.698 -54.336 1.00 83.38 92 ASP A CA 1
ATOM 715 C C . ASP A 1 92 ? 0.787 -14.072 -53.742 1.00 83.38 92 ASP A C 1
ATOM 717 O O . ASP A 1 92 ? 0.359 -13.006 -54.181 1.00 83.38 92 ASP A O 1
ATOM 721 N N . THR A 1 93 ? 0.165 -14.711 -52.747 1.00 86.81 93 THR A N 1
ATOM 722 C CA . THR A 1 93 ? -1.067 -14.226 -52.108 1.00 86.81 93 THR A CA 1
ATOM 723 C C . THR A 1 93 ? -0.984 -14.131 -50.584 1.00 86.81 93 THR A C 1
ATOM 725 O O . THR A 1 93 ? -1.964 -13.730 -49.957 1.00 86.81 93 THR A O 1
ATOM 728 N N . THR A 1 94 ? 0.147 -14.502 -49.970 1.00 83.62 94 THR A N 1
ATOM 729 C CA . THR A 1 94 ? 0.242 -14.665 -48.512 1.00 83.62 94 THR A CA 1
ATOM 730 C C . THR A 1 94 ? 1.586 -14.207 -47.955 1.00 83.62 94 THR A C 1
ATOM 732 O O . THR A 1 94 ? 2.654 -14.645 -48.390 1.00 83.62 94 THR A O 1
ATOM 735 N N . GLU A 1 95 ? 1.521 -13.417 -46.885 1.00 86.38 95 GLU A N 1
ATOM 736 C CA . GLU A 1 95 ? 2.670 -12.989 -46.088 1.00 86.38 95 GLU A CA 1
ATOM 737 C C . GLU A 1 95 ? 2.566 -13.510 -44.648 1.00 86.38 95 GLU A C 1
ATOM 739 O O . GLU A 1 95 ? 1.472 -13.671 -44.099 1.00 86.38 95 GLU A O 1
ATOM 744 N N . ARG A 1 96 ? 3.720 -13.755 -44.015 1.00 84.88 96 ARG A N 1
ATOM 745 C CA . ARG A 1 96 ? 3.833 -14.072 -42.586 1.00 84.88 96 ARG A CA 1
ATOM 746 C C . ARG A 1 96 ? 4.534 -12.931 -41.856 1.00 84.88 96 ARG A C 1
ATOM 748 O O . ARG A 1 96 ? 5.600 -12.490 -42.277 1.00 84.88 96 ARG A O 1
ATOM 755 N N . LEU A 1 97 ? 3.958 -12.493 -40.737 1.00 82.38 97 LEU A N 1
ATOM 756 C CA . LEU A 1 97 ? 4.611 -11.558 -39.822 1.00 82.38 97 LEU A CA 1
ATOM 757 C C . LEU A 1 97 ? 5.546 -12.317 -38.882 1.00 82.38 97 LEU A C 1
ATOM 759 O O . LEU A 1 97 ? 5.121 -13.223 -38.165 1.00 82.38 97 LEU A O 1
ATOM 763 N N . GLU A 1 98 ? 6.813 -11.923 -38.871 1.00 80.56 98 GLU A N 1
ATOM 764 C CA . GLU A 1 98 ? 7.835 -12.471 -37.982 1.00 80.56 98 GLU A CA 1
ATOM 765 C C . GLU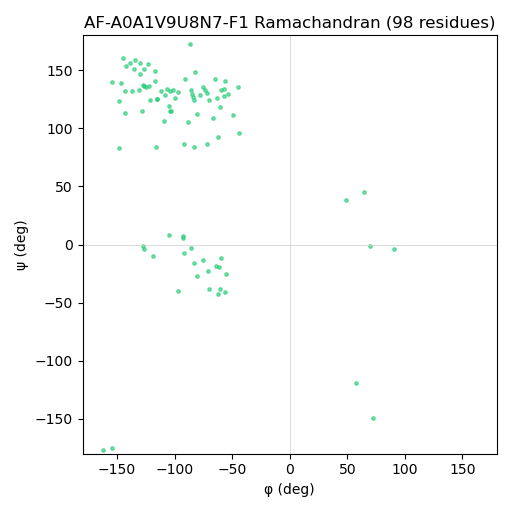 A 1 98 ? 8.527 -11.359 -37.208 1.00 80.56 98 GLU A C 1
ATOM 767 O O . GLU A 1 98 ? 8.671 -10.239 -37.701 1.00 80.56 98 GLU A O 1
ATOM 772 N N . ARG A 1 99 ? 9.004 -11.690 -36.008 1.00 72.62 99 ARG A N 1
ATOM 773 C CA . ARG A 1 99 ? 9.903 -10.824 -35.248 1.00 72.62 99 ARG A CA 1
ATOM 774 C C . ARG A 1 99 ? 11.306 -10.889 -35.860 1.00 72.62 99 ARG A C 1
ATOM 776 O O . ARG A 1 99 ? 11.767 -11.983 -36.184 1.00 72.62 99 ARG A O 1
ATOM 783 N N . LYS A 1 100 ? 11.955 -9.738 -36.028 1.00 60.88 100 LYS A N 1
ATOM 784 C CA . LYS A 1 100 ? 13.359 -9.645 -36.445 1.00 60.88 100 LYS A CA 1
ATOM 785 C C . LYS A 1 100 ? 14.323 -10.078 -35.339 1.00 60.88 100 LYS A C 1
ATOM 787 O O . LYS A 1 100 ? 14.013 -9.840 -34.148 1.00 60.88 100 LYS A O 1
#

Foldseek 3Di:
DDDFDWDWDDPDPLDIDIGGDPVLADFAFWFDDDQWIWGDDDPDIDIGHPPDDDCPSVNVCGRVDGGDDDPPDDPDPPVPPQPAWDWDDPDPVDTDTDRD